Protein AF-A0A9P5XSX1-F1 (afdb_monomer_lite)

Organism: NCBI:txid64659

Foldseek 3Di:
DPDPDPVVPPPPPPPPDDDDDDDDDPVVVVPPPPQAKDKAADPQAGDADEDPQWDFQDWAQQGVHRGYPHDIITIIGGPPDDRDDD

pLDDT: mean 78.01, std 19.64, range [43.41, 97.94]

Structure (mmCIF, N/CA/C/O backbone):
data_AF-A0A9P5XSX1-F1
#
_entry.id   AF-A0A9P5XSX1-F1
#
loop_
_atom_site.group_PDB
_atom_site.id
_atom_site.type_symbol
_atom_site.label_atom_id
_atom_site.label_alt_id
_atom_site.label_comp_id
_atom_site.label_asym_id
_atom_site.label_entity_id
_atom_site.label_seq_id
_atom_site.pdbx_PDB_ins_code
_atom_site.Cartn_x
_atom_site.Cartn_y
_atom_site.Cartn_z
_atom_site.occupancy
_atom_site.B_iso_or_equiv
_atom_site.auth_seq_id
_atom_site.auth_comp_id
_atom_site.auth_asym_id
_atom_site.auth_atom_id
_atom_site.pdbx_PDB_model_num
ATOM 1 N N . MET A 1 1 ? 27.715 -14.692 -34.738 1.00 51.78 1 MET A N 1
ATOM 2 C CA . MET A 1 1 ? 28.776 -14.839 -33.718 1.00 51.78 1 MET A CA 1
ATOM 3 C C . MET A 1 1 ? 29.175 -13.455 -33.219 1.00 51.78 1 MET A C 1
ATOM 5 O O . MET A 1 1 ? 30.053 -12.827 -33.792 1.00 51.78 1 MET A O 1
ATOM 9 N N . LYS A 1 2 ? 28.452 -12.934 -32.228 1.00 47.22 2 LYS A N 1
ATOM 10 C CA . LYS A 1 2 ? 28.807 -11.733 -31.462 1.00 47.22 2 LYS A CA 1
ATOM 11 C C . LYS A 1 2 ? 28.324 -12.012 -30.036 1.00 47.22 2 LYS A C 1
ATOM 13 O O . LYS A 1 2 ? 27.131 -11.986 -29.773 1.00 47.22 2 LYS A O 1
ATOM 18 N N . SER A 1 3 ? 29.274 -12.451 -29.219 1.00 46.78 3 SER A N 1
ATOM 19 C CA . SER A 1 3 ? 29.340 -12.346 -27.760 1.00 46.78 3 SER A CA 1
ATOM 20 C C . SER A 1 3 ? 28.023 -12.489 -26.988 1.00 46.78 3 SER A C 1
ATOM 22 O O . SER A 1 3 ? 27.422 -11.504 -26.568 1.00 46.78 3 SER A O 1
ATOM 24 N N . ILE A 1 4 ? 27.627 -13.741 -26.739 1.00 54.53 4 ILE A N 1
ATOM 25 C CA . ILE A 1 4 ? 26.774 -14.097 -25.600 1.00 54.53 4 ILE A CA 1
ATOM 26 C C . ILE A 1 4 ? 27.469 -13.572 -24.341 1.00 54.53 4 ILE A C 1
ATOM 28 O O . ILE A 1 4 ? 28.542 -14.036 -23.962 1.00 54.53 4 ILE A O 1
ATOM 32 N N . SER A 1 5 ? 26.895 -12.520 -23.766 1.00 47.41 5 SER A N 1
ATOM 33 C CA . SER A 1 5 ? 27.412 -11.859 -22.577 1.00 47.41 5 SER A CA 1
ATOM 34 C C . SER A 1 5 ? 27.166 -12.773 -21.377 1.00 47.41 5 SER A C 1
ATOM 36 O O . SER A 1 5 ? 26.033 -12.937 -20.935 1.00 47.41 5 SER A O 1
ATOM 38 N N . ILE A 1 6 ? 28.236 -13.381 -20.861 1.00 56.59 6 ILE A N 1
ATOM 39 C CA . ILE A 1 6 ? 28.277 -14.343 -19.737 1.00 56.59 6 ILE A CA 1
ATOM 40 C C . ILE A 1 6 ? 27.814 -13.713 -18.397 1.00 56.59 6 ILE A C 1
ATOM 42 O O . ILE A 1 6 ? 27.775 -14.362 -17.357 1.00 56.59 6 ILE A O 1
ATOM 46 N N . VAL A 1 7 ? 27.360 -12.457 -18.408 1.00 49.00 7 VAL A N 1
ATOM 47 C CA . VAL A 1 7 ? 26.893 -11.703 -17.232 1.00 49.00 7 VAL A CA 1
ATOM 48 C C . VAL A 1 7 ? 25.536 -12.205 -16.692 1.00 49.00 7 VAL A C 1
ATOM 50 O O . VAL A 1 7 ? 25.063 -11.736 -15.666 1.00 49.00 7 VAL A O 1
ATOM 53 N N . THR A 1 8 ? 24.912 -13.209 -17.317 1.00 54.09 8 THR A N 1
ATOM 54 C CA . THR A 1 8 ? 23.693 -13.865 -16.795 1.00 54.09 8 THR A CA 1
ATOM 55 C C . THR A 1 8 ? 23.965 -14.988 -15.779 1.00 54.09 8 THR A C 1
ATOM 57 O O . THR A 1 8 ? 23.024 -15.539 -15.216 1.00 54.09 8 THR A O 1
ATOM 60 N N . MET A 1 9 ? 25.232 -15.299 -15.477 1.00 52.12 9 MET A N 1
ATOM 61 C CA . MET A 1 9 ? 25.649 -16.238 -14.419 1.00 52.12 9 MET A CA 1
ATOM 62 C C . MET A 1 9 ? 25.784 -15.549 -13.046 1.00 52.12 9 MET A C 1
ATOM 64 O O . MET A 1 9 ? 26.792 -15.680 -12.367 1.00 52.12 9 MET A O 1
ATOM 68 N N . LEU A 1 10 ? 24.766 -14.793 -12.631 1.00 59.84 10 LEU A N 1
ATOM 69 C CA . LEU A 1 10 ? 24.606 -14.301 -11.252 1.00 59.84 10 LEU A CA 1
ATOM 70 C C . LEU A 1 10 ? 23.125 -14.359 -10.848 1.00 59.84 10 LEU A C 1
ATOM 72 O O . LEU A 1 10 ? 22.561 -13.434 -10.275 1.00 59.84 10 LEU A O 1
ATOM 76 N N . MET A 1 11 ? 22.485 -15.495 -11.125 1.00 51.72 11 MET A N 1
ATOM 77 C CA . MET A 1 11 ? 21.386 -15.961 -10.281 1.00 51.72 11 MET A CA 1
ATOM 78 C C . MET A 1 11 ? 22.008 -16.500 -8.991 1.00 51.72 11 MET A C 1
ATOM 80 O O . MET A 1 11 ? 22.230 -17.700 -8.845 1.00 51.72 11 MET A O 1
ATOM 84 N N . THR A 1 12 ? 22.346 -15.608 -8.058 1.00 57.22 12 THR A N 1
ATOM 85 C CA . THR A 1 12 ? 22.611 -16.014 -6.677 1.00 57.22 12 THR A CA 1
ATOM 86 C C . THR A 1 12 ? 21.290 -16.476 -6.086 1.00 57.22 12 THR A C 1
ATOM 88 O O . THR A 1 12 ? 20.498 -15.672 -5.597 1.00 57.22 12 THR A O 1
ATOM 91 N N . VAL A 1 13 ? 21.036 -17.780 -6.164 1.00 56.66 13 VAL A N 1
ATOM 92 C CA . VAL A 1 13 ? 20.004 -18.427 -5.361 1.00 56.66 13 VAL A CA 1
ATOM 93 C C . VAL A 1 13 ? 20.503 -18.394 -3.918 1.00 56.66 13 VAL A C 1
ATOM 95 O O . VAL A 1 13 ? 21.194 -19.299 -3.457 1.00 56.66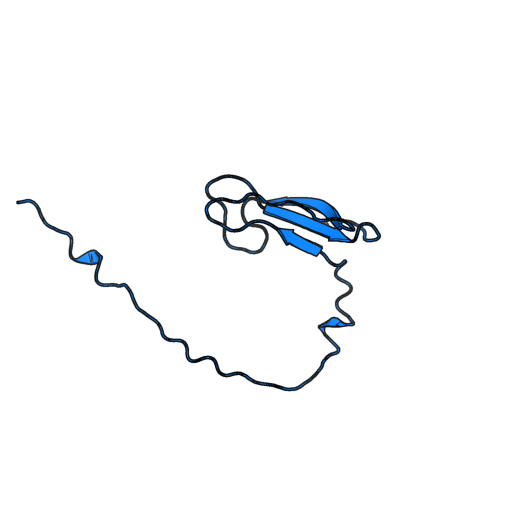 13 VAL A O 1
ATOM 98 N N . THR A 1 14 ? 20.207 -17.316 -3.199 1.00 58.22 14 THR A N 1
ATOM 99 C CA . THR A 1 14 ? 20.327 -17.303 -1.746 1.00 58.22 14 THR A CA 1
ATOM 100 C C . THR A 1 14 ? 19.168 -18.121 -1.186 1.00 58.22 14 THR A C 1
ATOM 102 O O . THR A 1 14 ? 18.054 -17.629 -1.025 1.00 58.22 14 THR A O 1
ATOM 105 N N . LEU A 1 15 ? 19.420 -19.399 -0.885 1.00 58.66 15 LEU A N 1
ATOM 106 C CA . LEU A 1 15 ? 18.585 -20.128 0.067 1.00 58.66 15 LEU A CA 1
ATOM 107 C C . LEU A 1 15 ? 18.815 -19.503 1.446 1.00 58.66 15 LEU A C 1
ATOM 109 O O . LEU A 1 15 ? 19.687 -19.930 2.198 1.00 58.66 15 LEU A O 1
ATOM 113 N N . ALA A 1 16 ? 18.046 -18.469 1.777 1.00 62.16 16 ALA A N 1
ATOM 114 C CA . ALA A 1 16 ? 17.867 -18.086 3.165 1.00 62.16 16 ALA A CA 1
ATOM 115 C C . ALA A 1 16 ? 16.980 -19.155 3.814 1.00 62.16 16 ALA A C 1
ATOM 117 O O . ALA A 1 16 ? 15.776 -19.229 3.570 1.00 62.16 16 ALA A O 1
ATOM 118 N N . SER A 1 17 ? 17.604 -20.031 4.597 1.00 56.22 17 SER A N 1
ATOM 119 C CA . SER A 1 17 ? 16.929 -20.961 5.495 1.00 56.22 17 SER A CA 1
ATOM 120 C C . SER A 1 17 ? 15.982 -20.184 6.409 1.00 56.22 17 SER A C 1
ATOM 122 O O . SER A 1 17 ? 16.417 -19.320 7.171 1.00 56.22 17 SER A O 1
ATOM 124 N N . ALA A 1 18 ? 14.689 -20.495 6.324 1.00 61.56 18 ALA A N 1
ATOM 125 C CA . ALA A 1 18 ? 13.689 -20.014 7.260 1.00 61.56 18 ALA A CA 1
ATOM 126 C C . ALA A 1 18 ? 14.015 -20.547 8.665 1.00 61.56 18 ALA A C 1
ATOM 128 O O . ALA A 1 18 ? 13.799 -21.724 8.947 1.00 61.56 18 ALA A O 1
ATOM 129 N N . LEU A 1 19 ? 14.521 -19.687 9.553 1.00 59.28 19 LEU A N 1
ATOM 130 C CA . LEU A 1 19 ? 14.365 -19.905 10.987 1.00 59.28 19 LEU A CA 1
ATOM 131 C C . LEU A 1 19 ? 12.986 -19.371 11.368 1.00 59.28 19 LEU A C 1
ATOM 133 O O . LEU A 1 19 ? 12.778 -18.166 11.488 1.00 59.28 19 LEU A O 1
ATOM 137 N N . ALA A 1 20 ? 12.035 -20.286 11.533 1.00 59.97 20 ALA A N 1
ATOM 138 C CA . ALA A 1 20 ? 10.856 -20.015 12.332 1.00 59.97 20 ALA A CA 1
ATOM 139 C C . ALA A 1 20 ? 11.321 -19.789 13.779 1.00 59.97 20 ALA A C 1
ATOM 141 O O . ALA A 1 20 ? 11.762 -20.726 14.441 1.00 59.97 20 ALA A O 1
ATOM 142 N N . ALA A 1 21 ? 11.237 -18.551 14.259 1.00 63.41 21 ALA A N 1
ATOM 143 C CA . ALA A 1 21 ? 11.262 -18.258 15.685 1.00 63.41 21 ALA A CA 1
ATOM 144 C C . ALA A 1 21 ? 9.810 -18.041 16.150 1.00 63.41 21 ALA A C 1
ATOM 146 O O . ALA A 1 21 ? 9.166 -17.107 15.665 1.00 63.41 21 ALA A O 1
ATOM 147 N N . PRO A 1 22 ? 9.256 -18.890 17.034 1.00 70.19 22 PRO A N 1
ATOM 148 C CA . PRO A 1 22 ? 8.067 -18.554 17.807 1.00 70.19 22 PRO A CA 1
ATOM 149 C C . PRO A 1 22 ? 8.446 -17.834 19.117 1.00 70.19 22 PRO A C 1
ATOM 151 O O . PRO A 1 22 ? 9.512 -18.100 19.668 1.00 70.19 22 PRO A O 1
ATOM 154 N N . SER A 1 23 ? 7.510 -17.009 19.622 1.00 65.81 23 SER A N 1
ATOM 155 C CA . SER A 1 23 ? 7.462 -16.379 20.965 1.00 65.81 23 SER A CA 1
ATOM 156 C C . SER A 1 23 ? 8.404 -15.168 21.174 1.00 65.81 23 SER A C 1
ATOM 158 O O . SER A 1 23 ? 9.581 -15.247 20.862 1.00 65.81 23 SER A O 1
ATOM 160 N N . GLU A 1 24 ? 8.022 -13.976 21.666 1.00 55.88 24 GLU A N 1
ATOM 161 C CA . GLU A 1 24 ? 6.865 -13.433 22.417 1.00 55.88 24 GLU A CA 1
ATOM 162 C C . GLU A 1 24 ? 6.804 -11.920 22.063 1.00 55.88 24 GLU A C 1
ATOM 164 O O . GLU A 1 24 ? 7.837 -11.266 21.983 1.00 55.88 24 GLU A O 1
ATOM 169 N N . ASN A 1 25 ? 5.698 -11.273 21.699 1.00 52.38 25 ASN A N 1
ATOM 170 C CA . ASN A 1 25 ? 4.606 -10.872 22.575 1.00 52.38 25 ASN A CA 1
ATOM 171 C C . ASN A 1 25 ? 3.471 -10.369 21.658 1.00 52.38 25 ASN A C 1
ATOM 173 O O . ASN A 1 25 ? 3.651 -9.397 20.915 1.00 52.38 25 ASN A O 1
ATOM 177 N N . THR A 1 26 ? 2.305 -11.008 21.695 1.00 55.50 26 THR A N 1
ATOM 178 C CA . THR A 1 26 ? 1.108 -10.679 20.896 1.00 55.50 26 THR A CA 1
ATOM 179 C C . THR A 1 26 ? 0.445 -9.376 21.367 1.00 55.50 26 THR A C 1
ATOM 181 O O . THR A 1 26 ? -0.746 -9.330 21.624 1.00 55.50 26 THR A O 1
ATOM 184 N N . LEU A 1 27 ? 1.219 -8.307 21.542 1.00 52.47 27 LEU A N 1
ATOM 185 C CA . LEU A 1 27 ? 0.768 -6.995 22.015 1.00 52.47 27 LEU A CA 1
ATOM 186 C C . LEU A 1 27 ? 1.177 -5.871 21.055 1.00 52.47 27 LEU A C 1
ATOM 188 O O . LEU A 1 27 ? 0.474 -4.869 20.972 1.00 52.47 27 LEU A O 1
ATOM 192 N N . ALA A 1 28 ? 2.222 -6.063 20.239 1.00 54.53 28 ALA A N 1
ATOM 193 C CA . ALA A 1 28 ? 2.590 -5.114 19.180 1.00 54.53 28 ALA A CA 1
ATOM 194 C C . ALA A 1 28 ? 1.558 -5.061 18.036 1.00 54.53 28 ALA A C 1
ATOM 196 O O . ALA A 1 28 ? 1.436 -4.044 17.360 1.00 54.53 28 ALA A O 1
ATOM 197 N N . SER A 1 29 ? 0.783 -6.137 17.847 1.00 48.44 29 SER A N 1
ATOM 198 C CA . SER A 1 29 ? -0.308 -6.177 16.863 1.00 48.44 29 SER A CA 1
ATOM 199 C C . SER A 1 29 ? -1.655 -5.709 17.429 1.00 48.44 29 SER A C 1
ATOM 201 O O . SER A 1 29 ? -2.549 -5.413 16.648 1.00 48.44 29 SER A O 1
ATOM 203 N N . ILE A 1 30 ? -1.808 -5.638 18.760 1.00 55.28 30 ILE A N 1
ATOM 204 C CA . ILE A 1 30 ? -3.037 -5.163 19.433 1.00 55.28 30 ILE A CA 1
ATOM 205 C C . ILE A 1 30 ? -2.970 -3.647 19.684 1.00 55.28 30 ILE A C 1
ATOM 207 O O . ILE A 1 30 ? -3.993 -2.975 19.751 1.00 55.28 30 ILE A O 1
ATOM 211 N N . LEU A 1 31 ? -1.758 -3.096 19.793 1.00 49.94 31 LEU A N 1
ATOM 212 C CA . LEU A 1 31 ? -1.507 -1.681 20.066 1.00 49.94 31 LEU A CA 1
ATOM 213 C C . LEU A 1 31 ? -0.769 -0.985 18.924 1.00 49.94 31 LEU A C 1
ATOM 215 O O . LEU A 1 31 ? -0.073 -0.006 19.173 1.00 49.94 31 LEU A O 1
ATOM 219 N N . SER A 1 32 ? -0.891 -1.454 17.681 1.00 43.41 32 SER A N 1
ATOM 220 C CA . SER A 1 32 ? -0.620 -0.550 16.568 1.00 43.41 32 SER A CA 1
ATOM 221 C C . SER A 1 32 ? -1.887 0.282 16.365 1.00 43.41 32 SER A C 1
ATOM 223 O O . SER A 1 32 ? -2.815 -0.207 15.731 1.00 43.41 32 SER A O 1
ATOM 225 N N . PRO A 1 33 ? -1.978 1.535 16.858 1.00 49.38 33 PRO A N 1
ATOM 226 C CA . PRO A 1 33 ? -3.056 2.447 16.484 1.00 49.38 33 PRO A CA 1
ATOM 227 C C . PRO A 1 33 ? -2.899 2.918 15.030 1.00 49.38 33 PRO A C 1
ATOM 229 O O . PRO A 1 33 ? -3.412 3.973 14.657 1.00 49.38 33 PRO A O 1
ATOM 232 N N . SER A 1 34 ? -2.164 2.173 14.195 1.00 51.12 34 SER A N 1
ATOM 233 C CA . SER A 1 34 ? -2.327 2.315 12.767 1.00 51.12 34 SER A CA 1
ATOM 234 C C . SER A 1 34 ? -3.718 1.776 12.474 1.00 51.12 34 SER A C 1
ATOM 236 O O . SER A 1 34 ? -3.960 0.577 12.522 1.00 51.12 34 SER A O 1
ATOM 238 N N . ALA A 1 35 ? -4.660 2.694 12.251 1.00 56.81 35 ALA A N 1
ATOM 239 C CA . ALA A 1 35 ? -5.817 2.458 11.399 1.00 56.81 35 ALA A CA 1
ATOM 240 C C . ALA A 1 35 ? -5.503 1.308 10.432 1.00 56.81 35 ALA A C 1
ATOM 242 O O . ALA A 1 35 ? -4.483 1.422 9.756 1.00 56.81 35 ALA A O 1
ATOM 243 N N . ASP A 1 36 ? -6.285 0.221 10.427 1.00 82.06 36 ASP A N 1
ATOM 244 C CA . ASP A 1 36 ? -6.006 -1.008 9.668 1.00 82.06 36 ASP A CA 1
ATOM 245 C C . ASP A 1 36 ? -5.848 -0.713 8.169 1.00 82.06 36 ASP A C 1
ATOM 247 O O . ASP A 1 36 ? -6.784 -0.833 7.379 1.00 82.06 36 ASP A O 1
ATOM 251 N N . CYS A 1 37 ? -4.661 -0.253 7.792 1.00 92.12 37 CYS A N 1
ATOM 252 C CA . CYS A 1 37 ? -4.340 0.323 6.506 1.00 92.12 37 CYS A CA 1
ATOM 253 C C . CYS A 1 37 ? -3.297 -0.564 5.845 1.00 92.12 37 CYS A C 1
ATOM 255 O O . CYS A 1 37 ? -2.210 -0.789 6.380 1.00 92.12 37 CYS A O 1
ATOM 257 N N . LYS A 1 38 ? -3.602 -1.050 4.644 1.00 93.56 38 LYS A N 1
ATOM 258 C CA . LYS A 1 38 ? -2.706 -1.894 3.865 1.00 93.56 38 LYS A CA 1
ATOM 259 C C . LYS A 1 38 ? -2.628 -1.414 2.425 1.00 93.56 38 LYS A C 1
ATOM 261 O O . LYS A 1 38 ? -3.644 -1.157 1.784 1.00 93.56 38 LYS A O 1
ATOM 266 N N . TRP A 1 39 ? -1.408 -1.331 1.904 1.00 95.62 39 TRP A N 1
ATOM 267 C CA . TRP A 1 39 ? -1.183 -1.147 0.475 1.00 95.62 39 TRP A CA 1
ATOM 268 C C . TRP A 1 39 ? -1.592 -2.408 -0.294 1.00 95.62 39 TRP A C 1
ATOM 270 O O . TRP A 1 39 ? -1.127 -3.511 -0.009 1.00 95.62 39 TRP A O 1
ATOM 280 N N . SER A 1 40 ? -2.478 -2.224 -1.265 1.00 96.56 40 SER A N 1
ATOM 281 C CA . SER A 1 40 ? -2.977 -3.225 -2.201 1.00 96.56 40 SER A CA 1
ATOM 282 C C . SER A 1 40 ? -2.359 -2.986 -3.577 1.00 96.56 40 SER A C 1
ATOM 284 O O . SER A 1 40 ? -2.327 -1.851 -4.057 1.00 96.56 40 SER A O 1
ATOM 286 N N . GLY A 1 41 ? -1.882 -4.050 -4.225 1.00 94.88 41 GLY A N 1
ATOM 287 C CA . GLY A 1 41 ? -1.212 -4.012 -5.528 1.00 94.88 41 GLY A CA 1
ATOM 288 C C . GLY A 1 41 ? 0.234 -4.511 -5.469 1.00 94.88 41 GLY A C 1
ATOM 289 O O . GLY A 1 41 ? 1.017 -4.111 -4.605 1.00 94.88 41 GLY A O 1
ATOM 290 N N . THR A 1 42 ? 0.600 -5.370 -6.418 1.00 95.56 42 THR A N 1
ATOM 291 C CA . THR A 1 42 ? 1.917 -6.021 -6.466 1.00 95.56 42 THR A CA 1
ATOM 292 C C . THR A 1 42 ? 2.714 -5.505 -7.654 1.00 95.56 42 THR A C 1
ATOM 294 O O . THR A 1 42 ? 2.234 -5.525 -8.782 1.00 95.56 42 THR A O 1
ATOM 297 N N . ALA A 1 43 ? 3.932 -5.034 -7.407 1.00 95.62 43 ALA A N 1
ATOM 298 C CA . ALA A 1 43 ? 4.854 -4.644 -8.467 1.00 95.62 43 ALA A CA 1
ATOM 299 C C . ALA A 1 43 ? 5.313 -5.876 -9.281 1.00 95.62 43 ALA A C 1
ATOM 301 O O . ALA A 1 43 ? 5.309 -6.986 -8.748 1.00 95.62 43 ALA A O 1
ATOM 302 N N . PRO A 1 44 ? 5.732 -5.717 -10.552 1.00 93.56 44 PRO A N 1
ATOM 303 C CA . PRO A 1 44 ? 5.905 -4.458 -11.289 1.00 93.56 44 PRO A CA 1
ATOM 304 C C . PRO A 1 44 ? 4.622 -3.917 -11.940 1.00 93.56 44 PRO A C 1
ATOM 306 O O . PRO A 1 44 ? 4.584 -2.745 -12.311 1.00 93.56 44 PRO A O 1
ATOM 309 N N . VAL A 1 45 ? 3.570 -4.729 -12.073 1.00 97.00 45 VAL A N 1
ATOM 310 C CA . VAL A 1 45 ? 2.278 -4.302 -12.634 1.00 97.00 45 VAL A CA 1
ATOM 311 C C . VAL A 1 45 ? 1.225 -4.288 -11.536 1.00 97.00 45 VAL A C 1
ATOM 313 O O . VAL A 1 45 ? 0.687 -5.327 -11.160 1.00 97.00 45 VAL A O 1
ATOM 316 N N . CYS A 1 46 ? 0.894 -3.097 -11.050 1.00 97.62 46 CYS A N 1
ATOM 317 C CA . CYS A 1 46 ? -0.000 -2.920 -9.917 1.00 97.62 46 CYS A CA 1
ATOM 318 C C . CYS A 1 46 ? -1.434 -2.636 -10.357 1.00 97.62 46 CYS A C 1
ATOM 320 O O . CYS A 1 46 ? -1.704 -1.740 -11.157 1.00 97.62 46 CYS A O 1
ATOM 322 N N . ARG A 1 47 ? -2.371 -3.387 -9.777 1.00 96.38 47 ARG A N 1
ATOM 323 C CA . ARG A 1 47 ? -3.820 -3.202 -9.933 1.00 96.38 47 ARG A CA 1
ATOM 324 C C . ARG A 1 47 ? -4.476 -3.202 -8.556 1.00 96.38 47 ARG A C 1
ATOM 326 O O . ARG A 1 47 ? -5.305 -4.057 -8.253 1.00 96.38 47 ARG A O 1
ATOM 333 N N . GLY A 1 48 ? -4.001 -2.304 -7.693 1.00 94.62 48 GLY A N 1
ATOM 334 C CA . GLY A 1 48 ? -4.504 -2.195 -6.331 1.00 94.62 48 GLY A CA 1
ATOM 335 C C . GLY A 1 48 ? -6.000 -1.895 -6.309 1.00 94.62 48 GLY A C 1
ATOM 336 O O . GLY A 1 48 ? -6.513 -1.161 -7.151 1.00 94.62 48 GLY A O 1
ATOM 337 N N . SER A 1 49 ? -6.697 -2.480 -5.345 1.00 96.69 49 SER A N 1
ATOM 338 C CA . SER A 1 49 ? -8.107 -2.201 -5.078 1.00 96.69 49 SER A CA 1
ATOM 339 C C . SER A 1 49 ? -8.431 -2.492 -3.618 1.00 96.69 49 SER A C 1
ATOM 341 O O . SER A 1 49 ? -7.764 -3.311 -2.975 1.00 96.69 49 SER A O 1
ATOM 343 N N . CYS A 1 50 ? -9.438 -1.794 -3.100 1.00 96.38 50 CYS A N 1
ATOM 344 C CA . CYS A 1 50 ? -9.926 -1.984 -1.742 1.00 96.38 50 CYS A CA 1
ATOM 345 C C . CYS A 1 50 ? -11.110 -2.945 -1.733 1.00 96.38 50 CYS A C 1
ATOM 347 O O . CYS A 1 50 ? -12.008 -2.847 -2.569 1.00 96.38 50 CYS A O 1
ATOM 349 N N . GLY A 1 51 ? -11.083 -3.889 -0.794 1.00 93.06 51 GLY A N 1
ATOM 350 C CA . GLY A 1 51 ? -12.164 -4.844 -0.580 1.00 93.06 51 GLY A CA 1
ATOM 351 C C . GLY A 1 51 ? -13.315 -4.245 0.229 1.00 93.06 51 GLY A C 1
ATOM 352 O O . GLY A 1 51 ? -13.236 -3.120 0.732 1.00 93.06 51 GLY A O 1
ATOM 353 N N . ALA A 1 52 ? -14.385 -5.023 0.394 1.00 94.00 52 ALA A N 1
ATOM 354 C CA . ALA A 1 52 ? -15.513 -4.639 1.239 1.00 94.00 52 ALA A CA 1
ATOM 355 C C . ALA A 1 52 ? -15.063 -4.334 2.682 1.00 94.00 52 ALA A C 1
ATOM 357 O O . ALA A 1 52 ? -14.186 -5.004 3.223 1.00 94.00 52 ALA A O 1
ATOM 358 N N . GLY A 1 53 ? -15.663 -3.311 3.297 1.00 92.12 53 GLY A N 1
ATOM 359 C CA . GLY A 1 53 ? -15.310 -2.857 4.651 1.00 92.12 53 GLY A CA 1
ATOM 360 C C . GLY A 1 53 ? -14.054 -1.979 4.731 1.00 92.12 53 GLY A C 1
ATOM 361 O O . GLY A 1 53 ? -13.682 -1.539 5.820 1.00 92.12 53 GLY A O 1
ATOM 362 N N . THR A 1 54 ? -13.423 -1.684 3.590 1.00 95.06 54 THR A N 1
ATOM 363 C CA . THR A 1 54 ? -12.275 -0.776 3.496 1.00 95.06 54 THR A CA 1
ATOM 364 C C . THR A 1 54 ? -12.534 0.341 2.487 1.00 95.06 54 THR A C 1
ATOM 366 O O . THR A 1 54 ? -13.381 0.223 1.603 1.00 95.06 54 THR A O 1
ATOM 369 N N . LYS A 1 55 ? -11.816 1.452 2.624 1.00 94.81 55 LYS A N 1
ATOM 370 C CA . LYS A 1 55 ? -11.847 2.603 1.722 1.00 94.81 55 LYS A CA 1
ATOM 371 C C . LYS A 1 55 ? -10.447 2.926 1.222 1.00 94.81 55 LYS A C 1
ATOM 373 O O . LYS A 1 55 ? -9.460 2.724 1.928 1.00 94.81 55 LYS A O 1
ATOM 378 N N . GLN A 1 56 ? -10.382 3.469 0.014 1.00 96.44 56 GLN A N 1
ATOM 379 C CA . GLN A 1 56 ? -9.151 4.000 -0.551 1.00 96.44 56 GLN A CA 1
ATOM 380 C C . GLN A 1 56 ? -8.796 5.321 0.136 1.00 96.44 56 GLN A C 1
ATOM 382 O O . GLN A 1 56 ? -9.572 6.271 0.092 1.00 96.44 56 GLN A O 1
ATOM 387 N N . CYS A 1 57 ? -7.617 5.368 0.751 1.00 95.88 57 CYS A N 1
ATOM 388 C CA . CYS A 1 57 ? -7.094 6.549 1.435 1.00 95.88 57 CYS A CA 1
ATOM 389 C C . CYS A 1 57 ? -5.972 7.245 0.663 1.00 95.88 57 CYS A C 1
ATOM 391 O O . CYS A 1 57 ? -5.847 8.461 0.747 1.00 95.88 57 CYS A O 1
ATOM 393 N N . ALA A 1 58 ? -5.175 6.500 -0.101 1.00 95.75 58 ALA A N 1
ATOM 394 C CA . ALA A 1 58 ? -4.101 7.062 -0.911 1.00 95.75 58 ALA A CA 1
ATOM 395 C C . ALA A 1 58 ? -3.763 6.155 -2.093 1.00 95.75 58 ALA A C 1
ATOM 397 O O . ALA A 1 58 ? -4.161 4.989 -2.143 1.00 95.75 58 ALA A O 1
ATOM 398 N N . THR A 1 59 ? -2.989 6.692 -3.029 1.00 96.94 59 THR A N 1
ATOM 399 C CA . THR A 1 59 ? -2.425 5.947 -4.155 1.00 96.94 59 THR A CA 1
ATOM 400 C C . THR A 1 59 ? -0.941 6.245 -4.262 1.00 96.94 59 THR A C 1
ATOM 402 O O . THR A 1 59 ? -0.545 7.397 -4.116 1.00 96.94 59 THR A O 1
ATOM 405 N N . SER A 1 60 ? -0.120 5.238 -4.542 1.00 95.69 60 SER A N 1
ATOM 406 C CA . SER A 1 60 ? 1.324 5.422 -4.692 1.00 95.69 60 SER A CA 1
ATOM 407 C C . SER A 1 60 ? 1.895 4.429 -5.689 1.00 95.69 60 SER A C 1
ATOM 409 O O . SER A 1 60 ? 1.458 3.280 -5.764 1.00 95.69 60 SER A O 1
ATOM 411 N N . SER A 1 61 ? 2.909 4.858 -6.435 1.00 96.00 61 SER A N 1
ATOM 412 C CA . SER A 1 61 ? 3.671 3.971 -7.311 1.00 96.00 61 SER A CA 1
ATOM 413 C C . SER A 1 61 ? 4.482 2.954 -6.511 1.00 96.00 61 SER A C 1
ATOM 415 O O . SER A 1 61 ? 4.726 1.873 -7.018 1.00 96.00 61 SER A O 1
ATOM 417 N N . CYS A 1 62 ? 4.887 3.257 -5.274 1.00 94.81 62 CYS A N 1
ATOM 418 C CA . CYS A 1 62 ? 5.750 2.378 -4.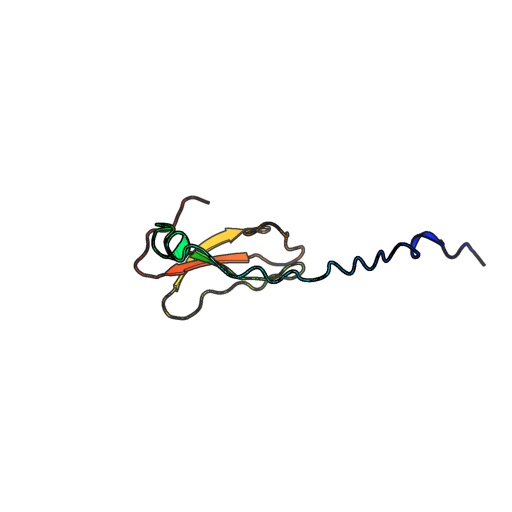474 1.00 94.81 62 CYS A CA 1
ATOM 419 C C . CYS A 1 62 ? 5.078 1.855 -3.210 1.00 94.81 62 CYS A C 1
ATOM 421 O O . CYS A 1 62 ? 5.317 0.709 -2.843 1.00 94.81 62 CYS A O 1
ATOM 423 N N . GLY A 1 63 ? 4.191 2.642 -2.592 1.00 92.50 63 GLY A N 1
ATOM 424 C CA . GLY A 1 63 ? 3.414 2.244 -1.418 1.00 92.50 63 GLY A CA 1
ATOM 425 C C . GLY A 1 63 ? 4.284 1.660 -0.303 1.00 92.50 63 GLY A C 1
ATOM 426 O O . GLY A 1 63 ? 4.996 2.381 0.381 1.00 92.50 63 GLY A O 1
ATOM 427 N N . ASP A 1 64 ? 4.230 0.339 -0.159 1.00 88.75 64 ASP A N 1
ATOM 428 C CA . ASP A 1 64 ? 4.991 -0.487 0.788 1.00 88.75 64 ASP A CA 1
ATOM 429 C C . ASP A 1 64 ? 6.484 -0.703 0.451 1.00 88.75 64 ASP A C 1
ATOM 431 O O . ASP A 1 64 ? 7.183 -1.385 1.196 1.00 88.75 64 ASP A O 1
ATOM 435 N N . GLY A 1 65 ? 6.988 -0.126 -0.641 1.00 91.12 65 GLY A N 1
ATOM 436 C CA . GLY A 1 65 ? 8.416 -0.062 -0.958 1.00 91.12 65 GLY A CA 1
ATOM 437 C C . GLY A 1 65 ? 8.723 -0.414 -2.409 1.00 91.12 65 GLY A C 1
ATOM 438 O O . GLY A 1 65 ? 9.334 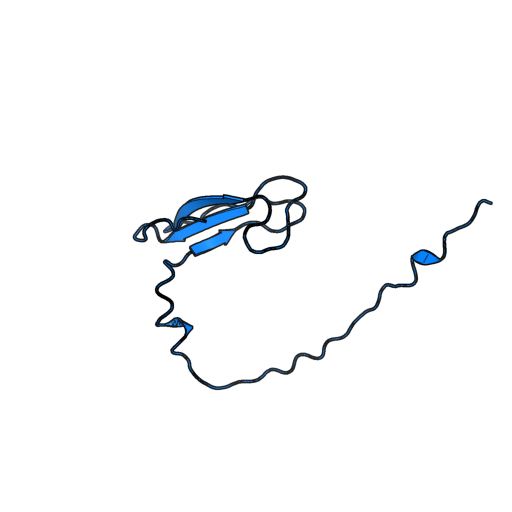0.384 -3.116 1.00 91.12 65 GLY A O 1
ATOM 439 N N . VAL A 1 66 ? 8.281 -1.582 -2.889 1.00 93.94 66 VAL A N 1
ATOM 440 C CA . VAL A 1 66 ? 8.581 -2.010 -4.268 1.00 93.94 66 VAL A CA 1
ATOM 441 C C . VAL A 1 66 ? 7.703 -1.255 -5.264 1.00 93.94 66 VAL A C 1
ATOM 443 O O . VAL A 1 66 ? 6.477 -1.370 -5.240 1.00 93.94 66 VAL A O 1
ATOM 446 N N . CYS A 1 67 ? 8.338 -0.518 -6.174 1.00 96.56 67 CYS A N 1
ATOM 447 C CA . CYS A 1 67 ? 7.651 0.346 -7.125 1.00 96.56 67 CYS A CA 1
ATOM 448 C C . CYS A 1 67 ? 7.050 -0.394 -8.326 1.00 96.56 67 CYS A C 1
ATOM 450 O O . CYS A 1 67 ? 7.671 -1.263 -8.937 1.00 96.56 67 CYS A O 1
ATOM 452 N N . CYS A 1 68 ? 5.842 0.012 -8.694 1.00 96.75 68 CYS A N 1
ATOM 453 C CA . CYS A 1 68 ? 5.158 -0.358 -9.917 1.00 96.75 68 CYS A CA 1
ATOM 454 C C . CYS A 1 68 ? 5.815 0.346 -11.105 1.00 96.75 68 CYS A C 1
ATOM 456 O O . CYS A 1 68 ? 6.052 1.552 -11.079 1.00 96.75 68 CYS A O 1
ATOM 458 N N . THR A 1 69 ? 6.052 -0.402 -12.174 1.00 97.12 69 THR A N 1
ATOM 459 C CA . THR A 1 69 ? 6.381 0.141 -13.495 1.00 97.12 69 THR A CA 1
ATOM 460 C C . THR A 1 69 ? 5.110 0.530 -14.247 1.00 97.12 69 THR A C 1
ATOM 462 O O . THR A 1 69 ? 5.108 1.491 -15.009 1.00 97.12 69 THR A O 1
ATOM 465 N N . ILE A 1 70 ? 4.021 -0.216 -14.031 1.00 95.62 70 ILE A N 1
ATOM 466 C CA . ILE A 1 70 ? 2.725 0.006 -14.676 1.00 95.62 70 ILE A CA 1
ATOM 467 C C . ILE A 1 70 ? 1.632 -0.025 -13.603 1.00 95.62 70 ILE A C 1
ATOM 469 O O . ILE A 1 70 ? 1.547 -0.980 -12.830 1.00 95.62 70 ILE A O 1
ATOM 473 N N . GLY A 1 71 ? 0.775 0.999 -13.578 1.00 96.31 71 GLY A N 1
ATOM 474 C CA . GLY A 1 71 ? -0.308 1.136 -12.598 1.00 96.31 71 GLY A CA 1
ATOM 475 C C . GLY A 1 71 ? 0.151 1.683 -11.242 1.00 96.31 71 GLY A C 1
ATOM 476 O O . GLY A 1 71 ? 1.251 2.216 -11.117 1.00 96.31 71 GLY A O 1
ATOM 477 N N . VAL A 1 72 ? -0.712 1.575 -10.226 1.00 97.06 72 VAL A N 1
ATOM 478 C CA . VAL A 1 72 ? -0.468 2.106 -8.872 1.00 97.06 72 VAL A CA 1
ATOM 479 C C . VAL A 1 72 ? -0.939 1.139 -7.790 1.00 97.06 72 VAL A C 1
ATOM 481 O O . VAL A 1 72 ? -1.827 0.306 -8.007 1.00 97.06 72 VAL A O 1
ATOM 484 N N . LYS A 1 73 ? -0.345 1.269 -6.604 1.00 97.94 73 LYS A N 1
ATOM 485 C CA . LYS A 1 73 ? -0.850 0.671 -5.370 1.00 97.94 73 LYS A CA 1
ATOM 486 C C . LYS A 1 73 ? -1.888 1.587 -4.743 1.00 97.94 73 LYS A C 1
ATOM 488 O O . LYS A 1 73 ? -1.815 2.809 -4.879 1.00 97.94 73 LYS A O 1
ATOM 493 N N . ILE A 1 74 ? -2.818 0.985 -4.015 1.00 97.94 74 ILE A N 1
ATOM 494 C CA . ILE A 1 74 ? -3.890 1.677 -3.304 1.00 97.94 74 ILE A CA 1
ATOM 495 C C . ILE A 1 74 ? -3.737 1.414 -1.810 1.00 97.94 74 ILE A C 1
ATOM 497 O O . ILE A 1 74 ? -3.682 0.258 -1.403 1.00 97.94 74 ILE A O 1
ATOM 501 N N . LEU A 1 75 ? -3.672 2.460 -0.990 1.00 96.69 75 LEU A N 1
ATOM 502 C CA . LEU A 1 75 ? -3.724 2.318 0.459 1.00 96.69 75 LEU A CA 1
ATOM 503 C C . LEU A 1 75 ? -5.181 2.135 0.869 1.00 96.69 75 LEU A C 1
ATOM 505 O O . LEU A 1 75 ? -5.982 3.064 0.746 1.00 96.69 75 LEU A O 1
ATOM 509 N N . CYS A 1 76 ? -5.512 0.943 1.346 1.00 96.56 76 CYS A N 1
ATOM 510 C CA . CYS A 1 76 ? -6.849 0.577 1.781 1.00 96.56 76 CYS A CA 1
ATOM 511 C C . CYS A 1 76 ? -6.904 0.541 3.295 1.00 96.56 76 CYS A C 1
ATOM 513 O O . CYS A 1 76 ? -6.171 -0.232 3.901 1.00 96.56 76 CYS A O 1
ATOM 515 N N . CYS A 1 77 ? -7.773 1.351 3.884 1.00 95.31 77 CYS A N 1
ATOM 516 C CA . CYS A 1 77 ? -7.973 1.420 5.327 1.00 95.31 77 CYS A CA 1
ATOM 517 C C . CYS A 1 77 ? -9.390 0.994 5.697 1.00 95.31 77 CYS A C 1
ATOM 519 O O . CYS A 1 77 ? -10.306 1.215 4.906 1.00 95.31 77 CYS A O 1
ATOM 521 N N . THR A 1 78 ? -9.611 0.454 6.896 1.00 94.06 78 THR A N 1
ATOM 522 C CA . THR A 1 78 ? -10.970 0.207 7.411 1.00 94.06 78 THR A CA 1
ATOM 523 C C . THR A 1 78 ? -11.853 1.452 7.274 1.00 94.06 78 THR A C 1
ATOM 525 O O . THR A 1 78 ? -11.425 2.582 7.526 1.00 94.06 78 THR A O 1
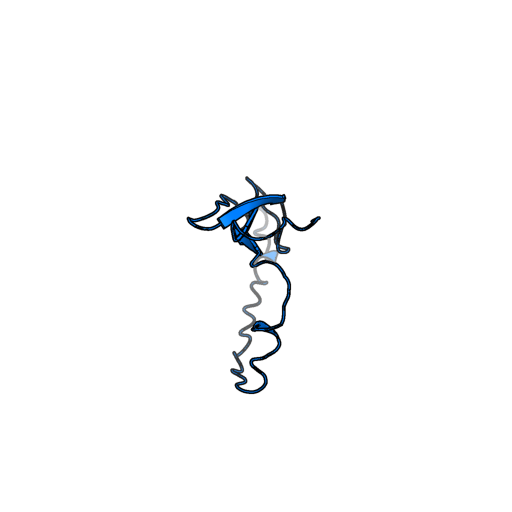ATOM 528 N N . SER A 1 79 ? -13.110 1.270 6.859 1.00 89.94 79 SER A N 1
ATOM 529 C CA . SER A 1 79 ? -14.022 2.388 6.572 1.00 89.94 79 SER A CA 1
ATOM 530 C C . SER A 1 79 ? -14.239 3.325 7.770 1.00 89.94 79 SER A C 1
ATOM 532 O O . SER A 1 79 ? -14.390 4.532 7.573 1.00 89.94 79 SER A O 1
ATOM 534 N N . ASN A 1 80 ? -14.188 2.785 8.993 1.00 88.38 80 ASN A N 1
ATOM 535 C CA . ASN A 1 80 ? -14.327 3.521 10.255 1.00 88.38 80 ASN A CA 1
ATOM 536 C C . ASN A 1 80 ? -13.027 4.213 10.727 1.00 88.38 80 ASN A C 1
ATOM 538 O O . ASN A 1 80 ? -12.980 4.790 11.808 1.00 88.38 80 ASN A O 1
ATOM 542 N N . SER A 1 81 ? -11.949 4.157 9.945 1.00 86.50 81 SER A N 1
ATOM 543 C CA . SER A 1 81 ? -10.666 4.757 10.317 1.00 86.50 81 SER A CA 1
ATOM 544 C C . SER A 1 81 ? -10.402 6.057 9.556 1.00 86.50 81 SER A C 1
ATOM 546 O O . SER A 1 81 ? -10.818 6.224 8.406 1.00 86.50 81 SER A O 1
ATOM 548 N N . THR A 1 82 ? -9.693 7.000 10.174 1.00 91.75 82 THR A N 1
ATOM 549 C CA . THR A 1 82 ? -9.210 8.209 9.488 1.00 91.75 82 THR A CA 1
ATOM 550 C C . THR A 1 82 ? -8.076 7.843 8.537 1.00 91.75 82 THR A C 1
ATOM 552 O O . THR A 1 82 ? -7.212 7.039 8.879 1.00 91.75 82 THR A O 1
ATOM 555 N N . CYS A 1 83 ? -8.078 8.426 7.338 1.00 91.50 83 CYS A N 1
ATOM 556 C CA . CYS A 1 83 ? -6.996 8.209 6.387 1.00 91.50 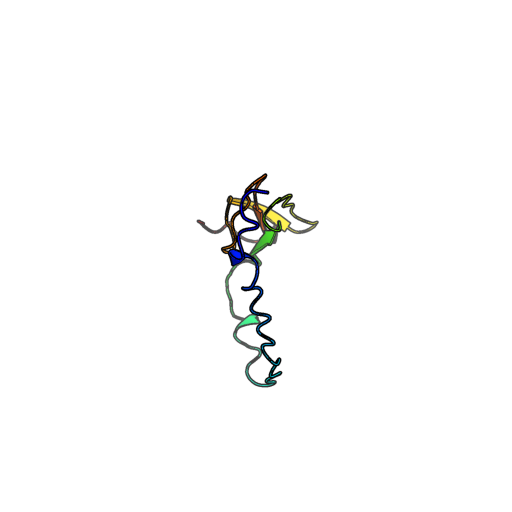83 CYS A CA 1
ATOM 557 C C . CYS A 1 83 ? -5.704 8.870 6.895 1.00 91.50 83 CYS A C 1
ATOM 559 O O . CYS A 1 83 ? -5.736 10.065 7.204 1.00 91.50 83 CYS A O 1
ATOM 561 N N . PRO A 1 84 ? -4.585 8.133 6.987 1.00 88.69 84 PRO A N 1
ATOM 562 C CA . PRO A 1 84 ? -3.304 8.717 7.360 1.00 88.69 84 PRO A CA 1
ATOM 563 C C . PRO A 1 84 ? -2.777 9.629 6.245 1.00 88.69 84 PRO A C 1
ATOM 565 O O . PRO A 1 84 ? -3.047 9.398 5.065 1.00 88.69 84 PRO A O 1
ATOM 568 N N . ALA A 1 85 ? -2.001 10.646 6.622 1.00 85.31 85 ALA A N 1
ATOM 569 C CA . ALA A 1 85 ? -1.189 11.400 5.673 1.00 85.31 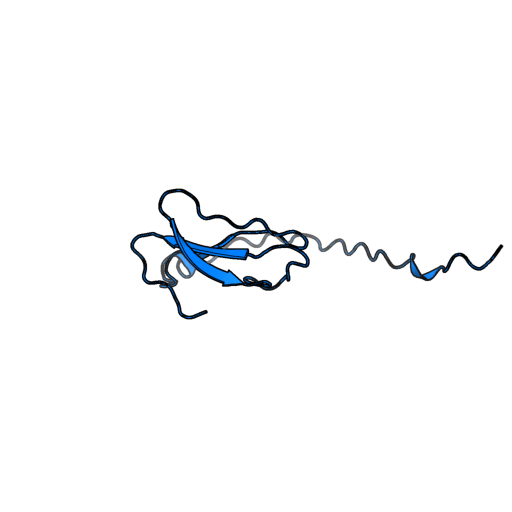85 ALA A CA 1
ATOM 570 C C . ALA A 1 85 ? 0.024 10.536 5.290 1.00 85.31 85 ALA A C 1
ATOM 572 O O . ALA A 1 85 ? 0.836 10.211 6.158 1.00 85.31 85 ALA A O 1
ATOM 573 N N . VAL A 1 86 ? 0.097 10.121 4.023 1.00 78.56 86 VAL A N 1
ATOM 574 C CA . VAL A 1 86 ? 1.122 9.217 3.466 1.00 78.56 86 VAL A CA 1
ATOM 575 C C . VAL A 1 86 ? 1.739 9.773 2.196 1.00 78.56 86 VAL A C 1
ATOM 577 O O . VAL A 1 86 ? 1.085 10.628 1.557 1.00 78.56 86 VAL A O 1
#

Secondary structure (DSSP, 8-state):
-----GGG---------------S-TTTTTS--S-SEEEE--SSEEE----TTEEEEEEESSTTSSPPSEEEEEEEEETTSPPP--

Sequence (86 aa):
MKSISIVTMLMTVTLASALAAPSENTLASILSPSADCKWSGTAPVCRGSCGAGTKQCATSSCGDGVCCTIGVKILCCTSNSTCPAV

Radius of gyration: 19.33 Å; chains: 1; bounding box: 45×32×56 Å